Protein AF-A0A849T4W5-F1 (afdb_monomer_lite)

Foldseek 3Di:
DDDDDDDDDDDDDPPPPPPVVVVQVVVVVVLLVVVVCVVCVVVVKHWDDKADWDWDADPQGIKIWIKTWIADPPPRDIDIKIKIFDWHDDPNHTHTDDIDID

pLDDT: mean 80.93, std 19.09, range [37.25, 97.38]

Secondary structure (DSSP, 8-state):
-------------SSSSHHHHHHHHHHHHHHHHHHHHHHHHHTT-EEEEEEEEEEEEETTEEEEEEEEEEE-TTT--EEEEEEEEEEEEETTEEEEEEEEE-

Structure (mmCIF, N/CA/C/O backbone):
data_AF-A0A849T4W5-F1
#
_entry.id   AF-A0A849T4W5-F1
#
loop_
_atom_site.group_PDB
_atom_site.id
_atom_site.type_symbol
_atom_site.label_atom_id
_atom_site.label_alt_id
_atom_site.label_comp_id
_atom_site.label_asym_id
_atom_site.label_entity_id
_atom_site.label_seq_id
_atom_site.pdbx_PDB_ins_code
_atom_site.Cartn_x
_atom_site.Cartn_y
_atom_site.Cartn_z
_atom_site.occupancy
_atom_site.B_iso_or_equiv
_atom_site.auth_seq_id
_atom_site.auth_comp_id
_atom_site.auth_asym_id
_atom_site.auth_atom_id
_atom_site.pdbx_PDB_model_num
ATOM 1 N N . MET A 1 1 ? -18.693 52.689 45.942 1.00 42.19 1 MET A N 1
ATOM 2 C CA . MET A 1 1 ? -17.394 51.982 46.010 1.00 42.19 1 MET A CA 1
ATOM 3 C C . MET A 1 1 ? -17.667 50.484 46.118 1.00 42.19 1 MET A C 1
ATOM 5 O O . MET A 1 1 ? -18.182 50.063 47.143 1.00 42.19 1 MET A O 1
ATOM 9 N N . LYS A 1 2 ? -17.399 49.686 45.076 1.00 38.84 2 LYS A N 1
ATOM 10 C CA . LYS A 1 2 ? -17.381 48.213 45.160 1.00 38.84 2 LYS A CA 1
ATOM 11 C C . LYS A 1 2 ? -15.926 47.779 44.979 1.00 38.84 2 LYS A C 1
ATOM 13 O O . LYS A 1 2 ? -15.311 48.137 43.980 1.00 38.84 2 LYS A O 1
ATOM 18 N N . LYS A 1 3 ? -15.368 47.133 46.004 1.00 40.16 3 LYS A N 1
ATOM 19 C CA . LYS A 1 3 ? -13.991 46.627 46.033 1.00 40.16 3 LYS A CA 1
ATOM 20 C C . LYS A 1 3 ? -13.907 45.289 45.286 1.00 40.16 3 LYS A C 1
ATOM 22 O O . LYS A 1 3 ? -14.853 44.507 45.316 1.00 40.16 3 LYS A O 1
ATOM 27 N N . LEU A 1 4 ? -12.756 45.100 44.641 1.00 57.78 4 LEU A N 1
ATOM 28 C CA . LEU A 1 4 ? -12.182 43.869 44.075 1.00 57.78 4 LEU A CA 1
ATOM 29 C C . LEU A 1 4 ? -12.273 42.699 45.087 1.00 57.78 4 LEU A C 1
ATOM 31 O O . LEU A 1 4 ? -12.329 42.947 46.288 1.00 57.78 4 LEU A O 1
ATOM 35 N N . VAL A 1 5 ? -12.278 41.421 44.696 1.00 49.22 5 VAL A N 1
ATOM 36 C CA . VAL A 1 5 ? -11.071 40.660 44.317 1.00 49.22 5 VAL A CA 1
ATOM 37 C C . VAL A 1 5 ? -11.471 39.235 43.886 1.00 49.22 5 VAL A C 1
ATOM 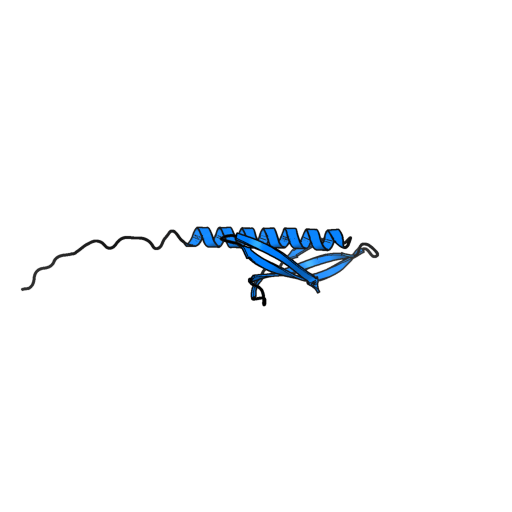39 O O . VAL A 1 5 ? -12.368 38.638 44.472 1.00 49.22 5 VAL A O 1
ATOM 42 N N . LEU A 1 6 ? -10.749 38.753 42.866 1.00 49.84 6 LEU A N 1
ATOM 43 C CA . LEU A 1 6 ? -10.422 37.381 42.448 1.00 49.84 6 LEU A CA 1
ATOM 44 C C . LEU A 1 6 ? -11.228 36.203 43.031 1.00 49.84 6 LEU A C 1
ATOM 46 O O . LEU A 1 6 ? -11.208 35.936 44.229 1.00 49.84 6 LEU A O 1
ATOM 50 N N . SER A 1 7 ? -11.683 35.329 42.133 1.00 43.44 7 SER A N 1
ATOM 51 C CA . SER A 1 7 ? -11.523 33.889 42.350 1.00 43.44 7 SER A CA 1
ATOM 52 C C . SER A 1 7 ? -10.712 33.292 41.209 1.00 43.44 7 SER A C 1
ATOM 54 O O . SER A 1 7 ? -11.088 33.329 40.040 1.00 43.44 7 SER A O 1
ATOM 56 N N . PHE A 1 8 ? -9.535 32.834 41.616 1.00 49.25 8 PHE A N 1
ATOM 57 C CA . PHE A 1 8 ? -8.627 31.936 40.928 1.00 49.25 8 PHE A CA 1
ATOM 58 C C . PHE A 1 8 ? -9.287 30.558 40.743 1.00 49.25 8 PHE A C 1
ATOM 60 O O . PHE A 1 8 ? -10.164 30.189 41.517 1.00 49.25 8 PHE A O 1
ATOM 67 N N . MET A 1 9 ? -8.744 29.782 39.801 1.00 49.94 9 MET A N 1
ATOM 68 C CA . MET A 1 9 ? -8.938 28.337 39.588 1.00 49.94 9 MET A CA 1
ATOM 69 C C . MET A 1 9 ? -10.197 27.858 38.844 1.00 49.94 9 MET A C 1
ATOM 71 O O . MET A 1 9 ? -11.203 27.478 39.428 1.00 49.94 9 MET A O 1
ATOM 75 N N . MET A 1 10 ? -10.021 27.665 37.535 1.00 45.12 10 MET A N 1
ATOM 76 C CA . MET A 1 10 ? -10.291 26.375 36.881 1.00 45.12 10 MET A CA 1
ATOM 77 C C . MET A 1 10 ? -9.158 26.156 35.864 1.00 45.12 10 MET A C 1
ATOM 79 O O . MET A 1 10 ? -9.088 26.828 34.844 1.00 45.12 10 MET A O 1
ATOM 83 N N . ILE A 1 11 ? -8.049 25.569 36.315 1.00 51.56 11 ILE A N 1
ATOM 84 C CA . ILE A 1 11 ? -7.637 24.195 35.984 1.00 51.56 11 ILE A CA 1
ATOM 85 C C . ILE A 1 11 ? -7.504 23.979 34.465 1.00 51.56 11 ILE A C 1
ATOM 87 O O . ILE A 1 11 ? -8.434 23.617 33.755 1.00 51.56 11 ILE A O 1
ATOM 91 N N . THR A 1 12 ? -6.269 24.202 34.018 1.00 52.03 12 THR A N 1
ATOM 92 C CA . THR A 1 12 ? -5.524 23.425 33.020 1.00 52.03 12 THR A CA 1
ATOM 93 C C . THR A 1 12 ? -6.057 22.011 32.767 1.00 52.03 12 THR A C 1
ATOM 95 O O . THR A 1 12 ? -5.887 21.178 33.647 1.00 52.03 12 THR A O 1
ATOM 98 N N . VAL A 1 13 ? -6.548 21.724 31.552 1.00 46.00 13 VAL A N 1
ATOM 99 C CA . VAL A 1 13 ? -6.184 20.541 30.733 1.00 46.00 13 VAL A CA 1
ATOM 100 C C . VAL A 1 13 ? -6.529 20.852 29.264 1.00 46.00 13 VAL A C 1
ATOM 102 O O . VAL A 1 13 ? -7.611 20.528 28.793 1.00 46.00 13 VAL A O 1
ATOM 105 N N . PHE A 1 14 ? -5.633 21.494 28.513 1.00 44.47 14 PHE A N 1
ATOM 106 C CA . PHE A 1 14 ? -5.768 21.577 27.044 1.00 44.47 14 PHE A CA 1
ATOM 107 C C . PHE A 1 14 ? -4.514 21.084 26.308 1.00 44.47 14 PHE A C 1
ATOM 109 O O . PHE A 1 14 ? -4.335 21.358 25.128 1.00 44.47 14 PHE A O 1
ATOM 116 N N . SER A 1 15 ? -3.645 20.332 26.994 1.00 42.88 15 SER A N 1
ATOM 117 C CA . SER A 1 15 ? -2.274 20.095 26.516 1.00 42.88 15 SER A CA 1
ATOM 118 C C . SER A 1 15 ? -1.859 18.625 26.389 1.00 42.88 15 SER A C 1
ATOM 120 O O . SER A 1 15 ? -0.677 18.371 26.196 1.00 42.88 15 SER A O 1
ATOM 122 N N . LEU A 1 16 ? -2.769 17.647 26.505 1.00 45.25 16 LEU A N 1
ATOM 123 C CA . LEU A 1 16 ? -2.380 16.222 26.514 1.00 45.25 16 LEU A CA 1
ATOM 124 C C . LEU A 1 16 ? -3.007 15.339 25.425 1.00 45.25 16 LEU A C 1
ATOM 126 O O . LEU A 1 16 ? -2.663 14.165 25.354 1.00 45.25 16 LEU A O 1
ATOM 130 N N . SER A 1 17 ? -3.862 15.855 24.5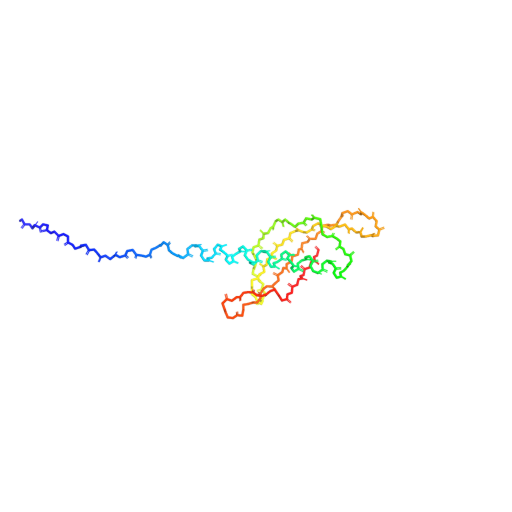40 1.00 37.25 17 SER A N 1
ATOM 131 C CA . SER A 1 17 ? -4.475 15.017 23.496 1.00 37.25 17 SER A CA 1
ATOM 132 C C . SER A 1 17 ? -3.728 15.010 22.160 1.00 37.25 17 SER A C 1
ATOM 134 O O . SER A 1 17 ? -3.878 14.055 21.410 1.00 37.25 17 SER A O 1
ATOM 136 N N . THR A 1 18 ? -2.889 15.995 21.835 1.00 47.38 18 THR A N 1
ATOM 137 C CA . THR A 1 18 ? -2.278 16.091 20.491 1.00 47.38 18 THR A CA 1
ATOM 138 C C . THR A 1 18 ? -1.235 15.011 20.182 1.00 47.38 18 THR A C 1
ATOM 140 O O . THR A 1 18 ? -1.099 14.623 19.024 1.00 47.38 18 THR A O 1
ATOM 143 N N . ASN A 1 19 ? -0.536 14.469 21.184 1.00 42.44 19 ASN A N 1
ATOM 144 C CA . ASN A 1 19 ? 0.546 13.501 20.949 1.00 42.44 19 ASN A CA 1
ATOM 145 C C . ASN A 1 19 ? 0.044 12.082 20.629 1.00 42.44 19 ASN A C 1
ATOM 147 O O . ASN A 1 19 ? 0.687 11.369 19.863 1.00 42.44 19 ASN A O 1
ATOM 151 N N . ALA A 1 20 ? -1.109 11.676 21.173 1.00 47.84 20 ALA A N 1
ATOM 152 C CA . ALA A 1 20 ? -1.658 10.335 20.953 1.00 47.84 20 ALA A CA 1
ATOM 153 C C . ALA A 1 20 ? -2.218 10.163 19.529 1.00 47.84 20 ALA A C 1
ATOM 155 O O . ALA A 1 20 ? -2.018 9.125 18.904 1.00 47.84 20 ALA A O 1
ATOM 156 N N . PHE A 1 21 ? -2.852 11.206 18.977 1.00 51.84 21 PHE A N 1
ATOM 157 C CA . PHE A 1 21 ? -3.345 11.184 17.596 1.00 51.84 21 PHE A CA 1
ATOM 158 C C . PHE A 1 21 ? -2.208 11.222 16.566 1.00 51.84 21 PHE A C 1
ATOM 160 O O . PHE A 1 21 ? -2.298 10.550 15.543 1.00 51.84 21 PHE A O 1
ATOM 167 N N . ALA A 1 22 ? -1.127 11.964 16.835 1.00 53.00 22 ALA A N 1
ATOM 168 C CA . ALA A 1 22 ? 0.029 12.021 15.938 1.00 53.00 22 ALA A CA 1
ATOM 169 C C . ALA A 1 22 ? 0.799 10.687 15.879 1.00 53.00 22 ALA A C 1
ATOM 171 O O . ALA A 1 22 ? 1.258 10.305 14.804 1.00 53.00 22 ALA A O 1
ATOM 172 N N . GLY A 1 23 ? 0.900 9.970 17.006 1.00 60.00 23 GLY A N 1
ATOM 173 C CA . GLY A 1 23 ? 1.465 8.617 17.046 1.00 60.00 23 GLY A CA 1
ATOM 174 C C . GLY A 1 23 ? 0.634 7.628 16.228 1.00 60.00 23 GLY A C 1
ATOM 175 O O . GLY A 1 23 ? 1.149 7.032 15.289 1.00 60.00 23 GLY A O 1
ATOM 176 N N . GLY A 1 24 ? -0.677 7.561 16.488 1.00 68.25 24 GLY A N 1
ATOM 177 C CA . GLY A 1 24 ? -1.562 6.620 15.792 1.00 68.25 24 GLY A CA 1
ATOM 178 C C . GLY A 1 24 ? -1.664 6.853 14.280 1.00 68.25 24 GLY A C 1
ATOM 179 O O . GLY A 1 24 ? -1.796 5.903 13.520 1.00 68.25 24 GLY A O 1
ATOM 180 N N . VAL A 1 25 ? -1.556 8.102 13.814 1.00 75.19 25 VAL A N 1
ATOM 181 C CA . VAL A 1 25 ? -1.513 8.411 12.373 1.00 75.19 25 VAL A CA 1
ATOM 182 C C . VAL A 1 25 ? -0.249 7.863 11.712 1.00 75.19 25 VAL A C 1
ATOM 184 O O . VAL A 1 25 ? -0.331 7.320 10.612 1.00 75.19 25 VAL A O 1
ATOM 187 N N . LYS A 1 26 ? 0.907 7.999 12.371 1.00 80.25 26 LYS A N 1
ATOM 188 C CA . LYS A 1 26 ? 2.174 7.477 11.857 1.00 80.25 26 LYS A CA 1
ATOM 189 C C . LYS A 1 26 ? 2.149 5.951 11.791 1.00 80.25 26 LYS A C 1
ATOM 191 O O . LYS A 1 26 ? 2.570 5.401 10.780 1.00 80.25 26 LYS A O 1
ATOM 196 N N . ASP A 1 27 ? 1.622 5.301 12.824 1.00 84.38 27 ASP A N 1
ATOM 197 C CA . ASP A 1 27 ? 1.526 3.840 12.879 1.00 84.38 27 ASP A CA 1
ATOM 198 C C . ASP A 1 27 ? 0.631 3.308 11.745 1.00 84.38 27 ASP A C 1
ATOM 200 O O . ASP A 1 27 ? 1.051 2.440 10.992 1.00 84.38 27 ASP A O 1
ATOM 204 N N . ILE A 1 28 ? -0.533 3.929 11.509 1.00 88.12 28 ILE A N 1
ATOM 205 C CA . ILE A 1 28 ? -1.427 3.556 10.397 1.00 88.12 28 ILE A CA 1
ATOM 206 C C . ILE A 1 28 ? -0.755 3.745 9.025 1.00 88.12 28 ILE A C 1
ATOM 208 O O . ILE A 1 28 ? -0.984 2.956 8.110 1.00 88.12 28 ILE A O 1
ATOM 212 N N . MET A 1 29 ? 0.064 4.788 8.850 1.00 89.56 29 MET A N 1
ATOM 213 C CA . MET A 1 29 ? 0.818 4.979 7.605 1.00 89.56 29 MET A CA 1
ATOM 214 C C . MET A 1 29 ? 1.884 3.897 7.411 1.00 89.56 29 MET A C 1
ATOM 216 O O . MET A 1 29 ? 2.012 3.383 6.304 1.00 89.56 29 MET A O 1
ATOM 220 N N . MET A 1 30 ? 2.609 3.526 8.470 1.00 90.75 30 MET A N 1
ATOM 221 C CA . MET A 1 30 ? 3.598 2.443 8.420 1.00 90.75 30 MET A CA 1
ATOM 222 C C . MET A 1 30 ? 2.934 1.094 8.115 1.00 90.75 30 MET A C 1
ATOM 224 O O . MET A 1 30 ? 3.373 0.386 7.213 1.00 90.75 30 MET A O 1
ATOM 228 N N . ASP A 1 31 ? 1.814 0.788 8.771 1.00 92.94 31 ASP A N 1
ATOM 229 C CA . ASP A 1 31 ? 1.042 -0.428 8.505 1.00 92.94 31 ASP A CA 1
ATOM 230 C C . ASP A 1 31 ? 0.494 -0.456 7.066 1.00 92.94 31 ASP A C 1
ATOM 232 O O . ASP A 1 31 ? 0.372 -1.520 6.454 1.00 92.94 31 ASP A O 1
ATOM 236 N N . ALA A 1 32 ? 0.169 0.713 6.499 1.00 94.00 32 ALA A N 1
ATOM 237 C CA . ALA A 1 32 ? -0.263 0.822 5.109 1.00 94.00 32 ALA A CA 1
ATOM 238 C C . ALA A 1 32 ? 0.884 0.516 4.136 1.00 94.00 32 ALA A C 1
ATOM 240 O O . ALA A 1 32 ? 0.671 -0.201 3.159 1.00 94.00 32 ALA A O 1
ATOM 241 N N . GLU A 1 33 ? 2.091 1.024 4.399 1.00 94.81 33 GLU A N 1
ATOM 242 C CA . GLU A 1 33 ? 3.282 0.693 3.610 1.00 94.81 33 GLU A CA 1
ATOM 243 C C . GLU A 1 33 ? 3.561 -0.810 3.633 1.00 94.81 33 GLU A C 1
ATOM 245 O O . GLU A 1 33 ? 3.691 -1.424 2.573 1.00 94.81 33 GLU A O 1
ATOM 250 N N . ASP A 1 34 ? 3.580 -1.418 4.820 1.00 94.69 34 ASP A N 1
ATOM 251 C CA . ASP A 1 34 ? 3.835 -2.851 4.986 1.00 94.69 34 ASP A CA 1
ATOM 252 C C . ASP A 1 34 ? 2.791 -3.706 4.250 1.00 94.69 34 ASP A C 1
ATOM 254 O O . ASP A 1 34 ? 3.135 -4.684 3.571 1.00 94.69 34 ASP A O 1
ATOM 258 N N . ALA A 1 35 ? 1.513 -3.317 4.317 1.00 95.19 35 ALA A N 1
ATOM 259 C CA . ALA A 1 35 ? 0.440 -3.974 3.576 1.00 95.19 35 ALA A CA 1
ATOM 260 C C . ALA A 1 35 ? 0.643 -3.872 2.052 1.00 95.19 35 ALA A C 1
ATOM 262 O O . ALA A 1 35 ? 0.496 -4.874 1.346 1.00 95.19 35 ALA A O 1
ATOM 263 N N . ILE A 1 36 ? 1.041 -2.700 1.544 1.00 96.44 36 ILE A N 1
ATOM 264 C CA . ILE A 1 36 ? 1.342 -2.473 0.121 1.00 96.44 36 ILE A CA 1
ATOM 265 C C . ILE A 1 36 ? 2.540 -3.317 -0.333 1.00 96.44 36 ILE A C 1
ATOM 267 O O . ILE A 1 36 ? 2.452 -4.006 -1.353 1.00 96.44 36 ILE A O 1
ATOM 271 N N . TYR A 1 37 ? 3.648 -3.311 0.417 1.00 95.69 37 TYR A N 1
ATOM 272 C CA . TYR A 1 37 ? 4.822 -4.133 0.105 1.00 95.69 37 TYR A CA 1
ATOM 273 C C . TYR A 1 37 ? 4.460 -5.619 0.041 1.00 95.69 37 TYR A C 1
ATOM 275 O O . TYR A 1 37 ? 4.871 -6.320 -0.889 1.00 95.69 37 TYR A O 1
ATOM 283 N N . SER A 1 38 ? 3.665 -6.099 1.001 1.00 94.31 38 SER A N 1
ATOM 284 C CA . SER A 1 38 ? 3.181 -7.481 1.038 1.00 94.31 38 SER A CA 1
ATOM 285 C C . SER A 1 38 ? 2.338 -7.826 -0.193 1.00 94.31 38 SER A C 1
ATOM 287 O O . SER A 1 38 ? 2.552 -8.874 -0.808 1.00 94.31 38 SER A O 1
ATOM 289 N N . GLU A 1 39 ? 1.425 -6.941 -0.599 1.00 95.31 39 GLU A N 1
ATOM 290 C CA . GLU A 1 39 ? 0.547 -7.160 -1.752 1.00 95.31 39 GLU A CA 1
ATOM 291 C C . GLU A 1 39 ? 1.327 -7.248 -3.072 1.00 95.31 39 GLU A C 1
ATOM 293 O O . GLU A 1 39 ? 1.164 -8.197 -3.843 1.00 95.31 39 GLU A O 1
ATOM 298 N N . PHE A 1 40 ? 2.252 -6.322 -3.328 1.00 93.69 40 PHE A N 1
ATOM 299 C CA . PHE A 1 40 ? 3.067 -6.377 -4.546 1.00 93.69 40 PHE A CA 1
ATOM 300 C C . PHE A 1 40 ? 4.066 -7.538 -4.548 1.00 93.69 40 PHE A C 1
ATOM 302 O O . PHE A 1 40 ? 4.257 -8.168 -5.592 1.00 93.69 40 PHE A O 1
ATOM 309 N N . SER A 1 41 ? 4.638 -7.878 -3.389 1.00 91.12 41 SER A N 1
ATOM 310 C CA . SER A 1 41 ? 5.540 -9.025 -3.241 1.00 91.12 41 SER A CA 1
ATOM 311 C C . SER A 1 41 ? 4.848 -10.345 -3.609 1.00 91.12 41 SER A C 1
ATOM 313 O O . SER A 1 41 ? 5.391 -11.129 -4.392 1.00 91.12 41 SER A O 1
ATOM 315 N N . LYS A 1 42 ? 3.599 -10.558 -3.160 1.00 90.75 42 LYS A N 1
ATOM 316 C CA . LYS A 1 42 ? 2.780 -11.727 -3.550 1.00 90.75 42 LYS A CA 1
ATOM 317 C C . LYS A 1 42 ? 2.532 -11.803 -5.058 1.00 90.75 42 LYS A C 1
ATOM 319 O O . LYS A 1 42 ? 2.469 -12.896 -5.614 1.00 90.75 42 LYS A O 1
ATOM 324 N N . ASN A 1 43 ? 2.429 -10.652 -5.718 1.00 87.06 43 ASN A N 1
ATOM 325 C CA . ASN A 1 43 ? 2.229 -10.535 -7.162 1.00 87.06 43 ASN A CA 1
ATOM 326 C C . ASN A 1 43 ? 3.550 -10.523 -7.967 1.00 87.06 43 ASN A C 1
ATOM 328 O O . ASN A 1 43 ? 3.537 -10.275 -9.175 1.00 87.06 43 ASN A O 1
ATOM 332 N N . GLY A 1 44 ? 4.695 -10.789 -7.324 1.00 88.69 44 GLY A N 1
ATOM 333 C CA . GLY A 1 44 ? 6.007 -10.881 -7.975 1.00 88.69 44 GLY A CA 1
ATOM 334 C C . GLY A 1 44 ? 6.565 -9.540 -8.460 1.00 88.69 44 GLY A C 1
ATOM 335 O O . GLY A 1 44 ? 7.401 -9.510 -9.364 1.00 88.69 44 GLY A O 1
ATOM 336 N N . ARG A 1 45 ? 6.089 -8.426 -7.898 1.00 89.31 45 ARG A N 1
ATOM 337 C CA . ARG A 1 45 ? 6.491 -7.064 -8.265 1.00 89.31 45 ARG A CA 1
ATOM 338 C C . ARG A 1 45 ? 7.325 -6.451 -7.148 1.00 89.31 45 ARG A C 1
ATOM 340 O O . ARG A 1 45 ? 6.970 -6.546 -5.977 1.00 89.31 45 ARG A O 1
ATOM 347 N N . GLN A 1 46 ? 8.420 -5.799 -7.523 1.00 91.00 46 GLN A N 1
ATOM 348 C CA . GLN A 1 46 ? 9.242 -5.029 -6.594 1.00 91.00 46 GLN A CA 1
ATOM 349 C C . GLN A 1 46 ? 8.703 -3.599 -6.515 1.00 91.00 46 GLN A C 1
ATOM 351 O O . GLN A 1 46 ? 8.526 -2.960 -7.554 1.00 91.00 46 GLN A O 1
ATOM 356 N N . VAL A 1 47 ? 8.446 -3.124 -5.296 1.00 94.62 47 VAL A N 1
ATOM 357 C CA . VAL A 1 47 ? 8.106 -1.726 -5.001 1.00 94.62 47 VAL A CA 1
ATOM 358 C C . VAL A 1 47 ? 9.398 -0.919 -4.908 1.00 94.62 47 VAL A C 1
ATOM 360 O O . VAL A 1 47 ? 10.314 -1.307 -4.187 1.00 94.62 47 VAL A O 1
ATOM 363 N N . GLU A 1 48 ? 9.464 0.189 -5.639 1.00 94.88 48 GLU A N 1
ATOM 364 C CA . GLU A 1 48 ? 10.602 1.115 -5.643 1.00 94.88 48 GLU A CA 1
ATOM 365 C C . GLU A 1 48 ? 10.349 2.323 -4.744 1.00 94.88 48 GLU A C 1
ATOM 367 O O . GLU A 1 48 ? 11.254 2.789 -4.052 1.00 94.88 48 GLU A O 1
ATOM 372 N N . SER A 1 49 ? 9.122 2.845 -4.758 1.00 95.00 49 SER A N 1
ATOM 373 C CA . SER A 1 49 ? 8.744 4.005 -3.961 1.00 95.00 49 SER A CA 1
ATOM 374 C C . SER A 1 49 ? 7.257 3.972 -3.614 1.00 95.00 49 SER A C 1
ATOM 376 O O . SER A 1 49 ? 6.435 3.441 -4.364 1.00 95.00 49 SER A O 1
ATOM 378 N N . ILE A 1 50 ? 6.919 4.545 -2.460 1.00 95.88 50 ILE A N 1
ATOM 379 C CA . ILE A 1 50 ? 5.547 4.830 -2.047 1.00 95.88 50 ILE A CA 1
ATOM 380 C C . ILE A 1 50 ? 5.513 6.304 -1.633 1.00 95.88 50 ILE A C 1
ATOM 382 O O . ILE A 1 50 ? 6.361 6.774 -0.873 1.00 95.88 50 ILE A O 1
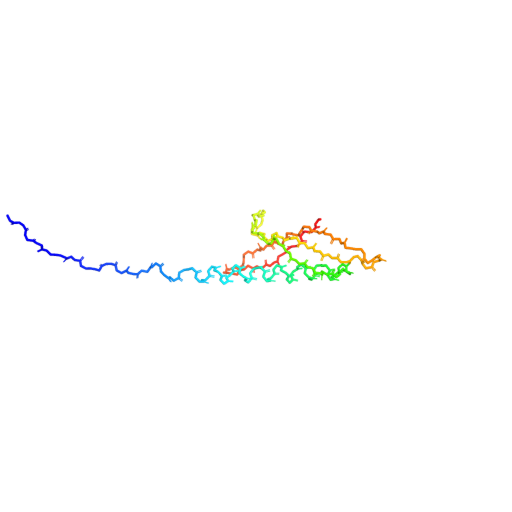ATOM 386 N N . THR A 1 51 ? 4.585 7.069 -2.200 1.00 94.75 51 THR A N 1
ATOM 387 C CA . THR A 1 51 ? 4.500 8.526 -2.040 1.00 94.75 51 THR A CA 1
ATOM 388 C C . THR A 1 51 ? 3.042 8.987 -1.938 1.00 94.75 51 THR A C 1
ATOM 390 O O . THR A 1 51 ? 2.110 8.191 -2.036 1.00 94.75 51 THR A O 1
ATOM 393 N N . ASN A 1 52 ? 2.822 10.288 -1.719 1.00 93.69 52 ASN A N 1
ATOM 394 C CA . ASN A 1 52 ? 1.495 10.924 -1.749 1.00 93.69 52 ASN A CA 1
ATOM 395 C C . ASN A 1 52 ? 0.443 10.312 -0.802 1.00 93.69 52 ASN A C 1
ATOM 397 O O . ASN A 1 52 ? -0.735 10.192 -1.148 1.00 93.69 52 ASN A O 1
ATOM 401 N N . TYR A 1 53 ? 0.854 9.974 0.421 1.00 92.19 53 TYR A N 1
ATOM 402 C CA . TYR A 1 53 ? -0.054 9.470 1.450 1.00 92.19 53 TYR A CA 1
ATOM 403 C C . TYR A 1 53 ? -1.171 10.460 1.770 1.00 92.19 53 TYR A C 1
ATOM 405 O O . TYR A 1 53 ? -0.939 11.640 2.041 1.00 92.19 53 TYR A O 1
ATOM 413 N N . SER A 1 54 ? -2.398 9.958 1.812 1.00 93.12 54 SER A N 1
ATOM 414 C CA . SER A 1 54 ? -3.562 10.716 2.256 1.00 93.12 54 SER A CA 1
ATOM 415 C C . SER A 1 54 ? -4.594 9.803 2.903 1.00 93.12 54 SER A C 1
ATOM 417 O O . SER A 1 54 ? -4.805 8.670 2.476 1.00 93.12 54 SER A O 1
ATOM 419 N N . PHE A 1 55 ? -5.266 10.301 3.937 1.00 91.88 55 PHE A N 1
ATOM 420 C CA . PHE A 1 55 ? -6.412 9.602 4.505 1.00 91.88 55 PHE A CA 1
ATOM 421 C C . PHE A 1 55 ? -7.640 9.806 3.625 1.00 91.88 55 PHE A C 1
ATOM 423 O O . PHE A 1 55 ? -7.920 10.910 3.159 1.00 91.88 55 PHE A O 1
ATOM 430 N N . THR A 1 56 ? -8.404 8.739 3.442 1.00 91.50 56 THR A N 1
ATOM 431 C CA . THR A 1 56 ? -9.675 8.746 2.726 1.00 91.50 56 THR A CA 1
ATOM 432 C C . THR A 1 56 ? -10.730 7.989 3.523 1.00 91.50 56 THR A C 1
ATOM 434 O O . THR A 1 56 ? -10.419 7.133 4.345 1.00 91.50 56 THR A O 1
ATOM 437 N N . SER A 1 57 ? -12.001 8.316 3.313 1.00 88.19 57 SER A N 1
ATOM 438 C CA . SER A 1 57 ? -13.110 7.550 3.889 1.00 88.19 57 SER A CA 1
ATOM 439 C C . SER A 1 57 ? -13.513 6.442 2.922 1.00 88.19 57 SER A C 1
ATOM 441 O O . SER A 1 57 ? -13.726 6.700 1.738 1.00 88.19 57 SER A O 1
ATOM 443 N N . VAL A 1 58 ? -13.653 5.217 3.424 1.00 87.50 58 VAL A N 1
ATOM 444 C CA . VAL A 1 58 ? -14.127 4.057 2.655 1.00 87.50 58 VAL A CA 1
ATOM 445 C C . VAL A 1 58 ? -15.356 3.460 3.336 1.00 87.50 58 VAL A C 1
ATOM 447 O O . VAL A 1 58 ? -15.638 3.751 4.495 1.00 87.50 58 VAL A O 1
ATOM 450 N N . LYS A 1 59 ? -16.132 2.635 2.621 1.00 80.06 59 LYS A N 1
ATOM 451 C CA . LYS A 1 59 ? -17.426 2.126 3.124 1.00 80.06 59 LYS A CA 1
ATOM 452 C C . LYS A 1 59 ? -17.325 1.416 4.483 1.00 80.06 59 LYS A C 1
ATOM 454 O O . LYS A 1 59 ? -18.284 1.448 5.245 1.00 80.06 59 LYS A O 1
ATOM 459 N N . SER A 1 60 ? -16.195 0.772 4.761 1.00 74.75 60 SER A N 1
ATOM 460 C CA . SER A 1 60 ? -15.939 -0.053 5.947 1.00 74.75 60 SER A CA 1
ATOM 461 C C . SER A 1 60 ? -15.092 0.633 7.027 1.00 74.75 60 SER A C 1
ATOM 463 O O . SER A 1 60 ? -14.849 0.020 8.064 1.00 74.75 60 SER A O 1
ATOM 465 N N . GLY A 1 61 ? -14.657 1.884 6.832 1.00 82.81 61 GLY A N 1
ATOM 466 C CA . GLY A 1 61 ? -13.800 2.567 7.800 1.00 82.81 61 GLY A CA 1
ATOM 467 C C . GLY A 1 61 ? -12.919 3.653 7.190 1.00 82.81 61 GLY A C 1
ATOM 468 O O . GLY A 1 61 ? -13.370 4.485 6.399 1.00 82.81 61 GLY A O 1
ATOM 469 N N . ILE A 1 62 ? -11.651 3.652 7.594 1.00 89.75 62 ILE A N 1
ATOM 470 C CA . ILE A 1 62 ? -10.642 4.611 7.141 1.00 89.75 62 ILE A CA 1
ATOM 471 C C . ILE A 1 62 ? -9.766 3.917 6.103 1.00 89.75 62 ILE A C 1
ATOM 473 O O 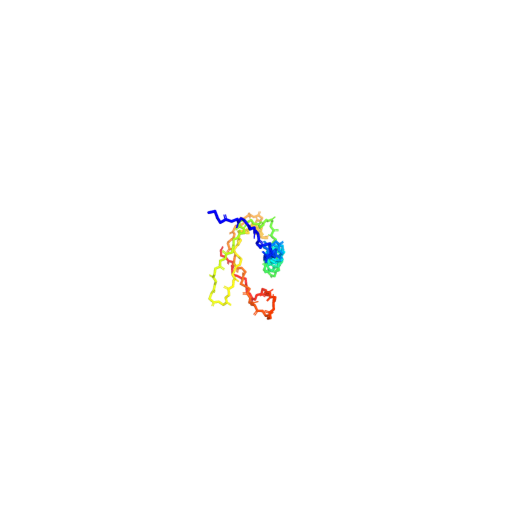. ILE A 1 62 ? -9.388 2.764 6.278 1.00 89.75 62 ILE A O 1
ATOM 477 N N . GLY A 1 63 ? -9.455 4.615 5.020 1.00 92.75 63 GLY A N 1
ATOM 478 C CA . GLY A 1 63 ? -8.474 4.188 4.038 1.00 92.75 63 GLY A CA 1
ATOM 479 C C . GLY A 1 63 ? -7.237 5.076 4.080 1.00 92.75 63 GLY A C 1
ATOM 480 O O . GLY A 1 63 ? -7.340 6.280 4.324 1.00 92.75 63 GLY A O 1
ATOM 481 N N . VAL A 1 64 ? -6.078 4.499 3.786 1.00 95.62 64 VAL A N 1
ATOM 482 C CA . VAL A 1 64 ? -4.869 5.245 3.429 1.00 95.62 64 VAL A CA 1
ATOM 483 C C . VAL A 1 64 ? -4.650 5.074 1.938 1.00 95.62 64 VAL A C 1
ATOM 485 O O . VAL A 1 64 ? -4.456 3.962 1.454 1.00 95.62 64 VAL A O 1
ATOM 488 N N . LYS A 1 65 ? -4.715 6.180 1.203 1.00 96.31 65 LYS A N 1
ATOM 489 C CA . LYS A 1 65 ? -4.383 6.242 -0.215 1.00 96.31 65 LYS A CA 1
ATOM 490 C C . LYS A 1 65 ? -2.910 6.610 -0.369 1.00 96.31 65 LYS A C 1
ATOM 492 O O . LYS A 1 65 ? -2.475 7.572 0.260 1.00 96.31 65 LYS A O 1
ATOM 497 N N . ALA A 1 66 ? -2.188 5.901 -1.228 1.00 97.25 66 ALA A N 1
ATOM 498 C CA . ALA A 1 66 ? -0.809 6.204 -1.594 1.00 97.25 66 ALA A CA 1
ATOM 499 C C . ALA A 1 66 ? -0.558 5.898 -3.076 1.00 97.25 66 ALA A C 1
ATOM 501 O O . ALA A 1 66 ? -1.213 5.032 -3.660 1.00 97.25 66 ALA A O 1
ATOM 502 N N . ASP A 1 67 ? 0.398 6.601 -3.673 1.00 97.19 67 ASP A N 1
ATOM 503 C CA . ASP A 1 67 ? 0.892 6.310 -5.016 1.00 97.19 67 ASP A CA 1
ATOM 504 C C . ASP A 1 67 ? 2.141 5.431 -4.906 1.00 97.19 67 ASP A C 1
ATOM 506 O O . ASP A 1 67 ? 3.047 5.721 -4.126 1.00 97.19 67 ASP A O 1
ATOM 510 N N . VAL A 1 68 ? 2.183 4.347 -5.674 1.00 97.38 68 VAL A N 1
ATOM 511 C CA . VAL A 1 68 ? 3.209 3.305 -5.595 1.00 97.38 68 VAL A CA 1
ATOM 512 C C . VAL A 1 68 ? 3.887 3.155 -6.945 1.00 97.38 68 VAL A C 1
ATOM 514 O O . VAL A 1 68 ? 3.226 2.948 -7.962 1.00 97.38 68 VAL A O 1
ATOM 517 N N . GLU A 1 69 ? 5.212 3.197 -6.965 1.00 96.94 69 GLU A N 1
ATOM 518 C CA . GLU A 1 69 ? 6.000 2.855 -8.143 1.00 96.94 69 GLU A CA 1
ATOM 519 C C . GLU A 1 69 ? 6.589 1.459 -7.988 1.00 96.94 69 GLU A C 1
ATOM 521 O O . GLU A 1 69 ? 7.137 1.090 -6.950 1.00 96.94 69 GLU A O 1
ATOM 526 N N . THR A 1 70 ? 6.485 0.668 -9.049 1.00 95.50 70 THR A N 1
ATOM 527 C CA . THR A 1 70 ? 7.001 -0.700 -9.110 1.00 95.50 70 THR A CA 1
ATOM 528 C C . THR A 1 70 ? 7.817 -0.909 -10.373 1.00 95.50 70 THR A C 1
ATOM 530 O O . THR A 1 70 ? 7.644 -0.190 -11.357 1.00 95.50 70 THR A O 1
ATOM 533 N N . ILE A 1 71 ? 8.650 -1.945 -10.394 1.00 90.94 71 ILE A N 1
ATOM 534 C CA . ILE A 1 71 ? 9.303 -2.414 -11.620 1.00 90.94 71 ILE A CA 1
ATOM 535 C C . ILE A 1 71 ? 8.585 -3.663 -12.122 1.00 90.94 71 ILE A C 1
ATOM 537 O O . ILE A 1 71 ? 8.423 -4.643 -11.392 1.00 90.94 71 ILE A O 1
ATOM 541 N N . ASN A 1 72 ? 8.185 -3.659 -13.397 1.00 84.56 72 ASN A N 1
ATOM 542 C CA . ASN A 1 72 ? 7.670 -4.865 -14.033 1.00 84.56 72 ASN A CA 1
ATOM 543 C C . ASN A 1 72 ? 8.806 -5.903 -14.171 1.00 84.56 72 ASN A C 1
ATOM 545 O O . ASN A 1 72 ? 9.814 -5.623 -14.832 1.00 84.56 72 ASN A O 1
ATOM 549 N N . PRO A 1 73 ? 8.658 -7.113 -13.602 1.00 85.19 73 PRO A N 1
ATOM 550 C CA . PRO A 1 73 ? 9.718 -8.118 -13.616 1.00 85.19 73 PRO A CA 1
ATOM 551 C C . PRO A 1 73 ? 10.057 -8.630 -15.025 1.00 85.19 73 PRO A C 1
ATOM 553 O O . PRO A 1 73 ? 11.164 -9.113 -15.241 1.00 85.19 73 PRO A O 1
ATOM 556 N N . GLN A 1 74 ? 9.143 -8.514 -15.995 1.00 86.44 74 GLN A N 1
ATOM 557 C CA . GLN A 1 74 ? 9.320 -9.060 -17.345 1.00 86.44 74 GLN A CA 1
ATOM 558 C C . GLN A 1 74 ? 10.161 -8.1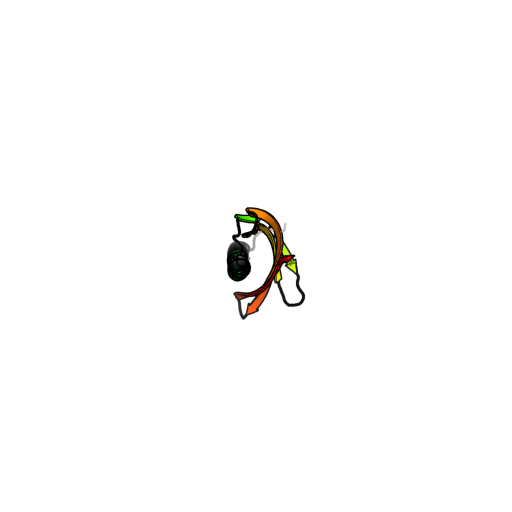63 -18.256 1.00 86.44 74 GLN A C 1
ATOM 560 O O . GLN A 1 74 ? 10.946 -8.664 -19.056 1.00 86.44 74 GLN A O 1
ATOM 565 N N . ASN A 1 75 ? 9.988 -6.842 -18.166 1.00 89.88 75 ASN A N 1
ATOM 566 C CA . ASN A 1 75 ? 10.611 -5.884 -19.089 1.00 89.88 75 ASN A CA 1
ATOM 567 C C . ASN A 1 75 ? 11.397 -4.763 -18.389 1.00 89.88 75 ASN A C 1
ATOM 569 O O . ASN A 1 75 ? 11.931 -3.891 -19.069 1.00 89.88 75 ASN A O 1
ATOM 573 N N . ARG A 1 76 ? 11.482 -4.790 -17.050 1.00 88.62 76 ARG A N 1
ATOM 574 C CA . ARG A 1 76 ? 12.189 -3.807 -16.209 1.00 88.62 76 ARG A CA 1
ATOM 575 C C . ARG A 1 76 ? 11.664 -2.371 -16.337 1.00 88.62 76 ARG A C 1
ATOM 577 O O . ARG A 1 76 ? 12.349 -1.441 -15.923 1.00 88.62 76 ARG A O 1
ATOM 584 N N . TYR A 1 77 ? 10.463 -2.181 -16.883 1.00 91.19 77 TYR A N 1
ATOM 585 C CA . TYR A 1 77 ? 9.871 -0.858 -17.045 1.00 91.19 77 TYR A CA 1
ATOM 586 C C . TYR A 1 77 ? 9.135 -0.420 -15.764 1.00 91.19 77 TYR A C 1
ATOM 588 O O . TYR A 1 77 ? 8.432 -1.251 -15.170 1.00 91.19 77 TYR A O 1
ATOM 596 N N . PRO A 1 78 ? 9.258 0.854 -15.340 1.00 92.50 78 PRO A N 1
ATOM 597 C CA . PRO A 1 78 ? 8.504 1.385 -14.208 1.00 92.50 78 PRO A CA 1
ATOM 598 C C . PRO A 1 78 ? 6.991 1.361 -14.455 1.00 92.50 78 PRO A C 1
ATOM 600 O O . PRO A 1 78 ? 6.521 1.667 -15.552 1.00 92.50 78 PRO A O 1
ATOM 603 N N . GLN A 1 79 ? 6.217 1.016 -13.430 1.00 94.12 79 GLN A N 1
ATOM 604 C CA . GLN A 1 79 ? 4.759 1.090 -13.433 1.00 94.12 79 GLN A CA 1
ATOM 605 C C . GLN A 1 79 ? 4.278 1.789 -12.169 1.00 94.12 79 GLN A C 1
ATOM 607 O O . GLN A 1 79 ? 4.672 1.407 -11.066 1.00 94.12 79 GLN A O 1
ATOM 612 N N . SER A 1 80 ? 3.411 2.777 -12.352 1.00 95.69 80 SER A N 1
ATOM 613 C CA . SER A 1 80 ? 2.780 3.528 -11.273 1.00 95.69 80 SER A CA 1
ATOM 614 C C . SER A 1 80 ? 1.397 2.961 -10.977 1.00 95.69 80 SER A C 1
ATOM 616 O O . SER A 1 80 ? 0.677 2.577 -11.899 1.00 95.69 80 SER A O 1
ATOM 618 N N . TRP A 1 81 ? 1.044 2.946 -9.700 1.00 96.50 81 TRP A N 1
ATOM 619 C CA . TRP A 1 81 ? -0.223 2.466 -9.172 1.00 96.50 81 TRP A CA 1
ATOM 620 C C . TRP A 1 81 ? -0.741 3.463 -8.150 1.00 96.50 81 TRP A C 1
ATOM 622 O O . TRP A 1 81 ? 0.038 4.085 -7.432 1.00 96.50 81 TRP A O 1
ATOM 632 N N . THR A 1 82 ? -2.052 3.563 -8.024 1.00 97.19 82 THR A N 1
ATOM 633 C CA . THR A 1 82 ? -2.678 4.210 -6.876 1.00 97.19 82 THR A CA 1
ATOM 634 C C . THR A 1 82 ? -3.310 3.128 -6.015 1.00 97.1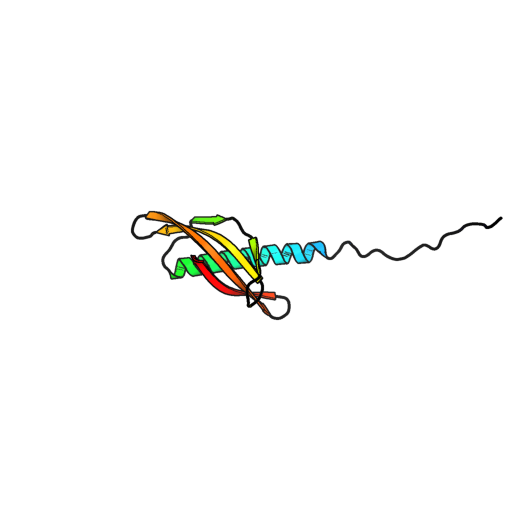9 82 THR A C 1
ATOM 636 O O . THR A 1 82 ? -4.234 2.440 -6.451 1.00 97.19 82 THR A O 1
ATOM 639 N N . CYS A 1 83 ? -2.824 2.994 -4.785 1.00 96.75 83 CYS A N 1
ATOM 640 C CA . CYS A 1 83 ? -3.282 2.000 -3.826 1.00 96.75 83 CYS A CA 1
ATOM 641 C C . CYS A 1 83 ? -4.118 2.636 -2.719 1.00 96.75 83 CYS A C 1
ATOM 643 O O . CYS A 1 83 ? -3.834 3.744 -2.261 1.00 96.75 83 CYS A O 1
ATOM 645 N N . VAL A 1 84 ? -5.141 1.916 -2.267 1.00 96.75 84 VAL A N 1
ATOM 646 C CA . VAL A 1 84 ? -5.935 2.246 -1.086 1.00 96.75 84 VAL A CA 1
ATOM 647 C C . VAL A 1 84 ? -5.895 1.060 -0.134 1.00 96.75 84 VAL A C 1
ATOM 649 O O . VAL A 1 84 ? -6.444 0.002 -0.432 1.00 96.75 84 VAL A O 1
ATOM 652 N N . VAL A 1 85 ? -5.266 1.256 1.022 1.00 96.44 85 VAL A N 1
ATOM 653 C CA . VAL A 1 85 ? -5.274 0.288 2.121 1.00 96.44 85 VAL A CA 1
ATOM 654 C C . VAL A 1 85 ? -6.451 0.606 3.024 1.00 96.44 85 VAL A C 1
ATOM 656 O O . VAL A 1 85 ? -6.528 1.700 3.583 1.00 96.44 85 VAL A O 1
ATOM 659 N N . THR A 1 86 ? -7.383 -0.329 3.154 1.00 95.56 86 THR A N 1
ATOM 660 C CA . THR A 1 86 ? -8.548 -0.188 4.027 1.00 95.56 86 THR A CA 1
ATOM 661 C C . THR A 1 86 ? -8.219 -0.707 5.414 1.00 95.56 86 THR A C 1
ATOM 663 O O . THR A 1 86 ? -7.759 -1.837 5.562 1.00 95.56 86 THR A O 1
ATOM 666 N N . PHE A 1 87 ? -8.518 0.096 6.430 1.00 92.25 87 PHE A N 1
ATOM 667 C CA . PHE A 1 87 ? -8.369 -0.261 7.830 1.00 92.25 87 PHE A CA 1
ATOM 668 C C . PHE A 1 87 ? -9.728 -0.431 8.496 1.00 92.25 87 PHE A C 1
ATOM 670 O O . PHE A 1 87 ? -10.622 0.414 8.364 1.00 92.25 87 PHE A O 1
ATOM 677 N N . GLN A 1 88 ? -9.855 -1.497 9.278 1.00 89.44 88 GLN A N 1
ATOM 678 C CA . GLN A 1 88 ? -10.981 -1.706 10.173 1.00 89.44 88 GLN A CA 1
ATOM 679 C C . GLN A 1 88 ? -10.549 -1.443 11.613 1.00 89.44 88 GLN A C 1
ATOM 681 O O . GLN A 1 88 ? -9.446 -1.795 12.027 1.00 89.44 88 GLN A O 1
ATOM 686 N N . LYS A 1 89 ? -11.422 -0.792 12.382 1.00 84.06 89 LYS A N 1
ATOM 687 C CA . LYS A 1 89 ? -11.184 -0.548 13.802 1.00 84.06 89 LYS A CA 1
ATOM 688 C C . LYS A 1 89 ? -11.592 -1.775 14.614 1.00 84.06 89 LYS A C 1
ATOM 690 O O . LYS A 1 89 ? -12.762 -2.154 14.589 1.00 84.06 89 LYS A O 1
ATOM 695 N N . GLU A 1 90 ? -10.662 -2.324 15.387 1.00 83.75 90 GLU A N 1
ATOM 696 C CA . GLU A 1 90 ? -10.923 -3.366 16.382 1.00 83.75 90 GLU A CA 1
ATOM 697 C C . GLU A 1 90 ? -10.479 -2.865 17.762 1.00 83.75 90 GLU A C 1
ATOM 699 O O . GLU A 1 90 ? -9.296 -2.661 18.034 1.00 83.75 90 GLU A O 1
ATOM 704 N N . GLY A 1 91 ? -11.449 -2.604 18.644 1.00 83.69 91 GLY A N 1
ATOM 705 C CA . GLY A 1 91 ? -11.179 -1.974 19.938 1.00 83.69 91 GLY A CA 1
ATOM 706 C C . GLY A 1 91 ? -10.639 -0.549 19.778 1.00 83.69 91 GLY A C 1
ATOM 707 O O . GLY A 1 91 ? -11.326 0.321 19.240 1.00 83.69 91 GLY A O 1
ATOM 708 N N . GLU A 1 92 ? -9.421 -0.302 20.264 1.00 76.81 92 GLU A N 1
ATOM 709 C CA . GLU A 1 92 ? -8.723 0.988 20.139 1.00 76.81 92 GLU A CA 1
ATOM 710 C C . GLU A 1 92 ? -7.710 1.027 18.982 1.00 76.81 92 GLU A C 1
ATOM 712 O O . GLU A 1 92 ? -7.147 2.085 18.705 1.00 76.81 92 GLU A O 1
ATOM 717 N N . SER A 1 93 ? -7.525 -0.088 18.272 1.00 79.81 93 SER A N 1
ATOM 718 C CA . SER A 1 93 ? -6.530 -0.242 17.208 1.00 79.81 93 SER A CA 1
ATOM 719 C C . SER A 1 93 ? -7.178 -0.287 15.822 1.00 79.81 93 SER A C 1
ATOM 721 O O . SER A 1 93 ? -8.366 -0.583 15.677 1.00 79.81 93 SER A O 1
ATOM 723 N N . TYR A 1 94 ? -6.388 0.020 14.795 1.00 83.69 94 TYR A N 1
ATOM 724 C CA . TYR A 1 94 ? -6.769 -0.111 13.391 1.00 83.69 94 TYR A CA 1
ATOM 725 C C . TYR A 1 94 ? -5.939 -1.224 12.764 1.00 83.69 94 TYR A C 1
ATOM 727 O O . TYR A 1 94 ? -4.735 -1.273 12.985 1.00 83.69 94 TYR A O 1
ATOM 735 N N . PHE A 1 95 ? -6.575 -2.089 11.982 1.00 87.44 95 PHE A N 1
ATOM 736 C CA . PHE A 1 95 ? -5.910 -3.199 11.308 1.00 87.44 95 PHE A CA 1
ATOM 737 C C . PHE A 1 95 ? -6.173 -3.135 9.803 1.00 87.44 95 PHE A C 1
ATOM 739 O O . PHE A 1 95 ? -7.325 -2.906 9.413 1.00 87.44 95 PHE A O 1
ATOM 746 N N . PRO A 1 96 ? -5.146 -3.312 8.953 1.00 91.94 96 PRO A N 1
ATOM 747 C CA . PRO A 1 96 ? -5.334 -3.358 7.510 1.00 91.94 96 PRO A CA 1
ATOM 748 C C . PRO A 1 96 ? -6.092 -4.637 7.138 1.00 91.94 96 PRO A C 1
ATOM 750 O O . PRO A 1 96 ? -5.711 -5.735 7.539 1.00 91.94 96 PRO A O 1
ATOM 753 N N . VAL A 1 97 ? -7.177 -4.498 6.378 1.00 93.19 97 VAL A N 1
ATOM 754 C CA . VAL A 1 97 ? -8.051 -5.619 5.982 1.00 93.19 97 VAL A CA 1
ATOM 755 C C . VAL A 1 97 ? -8.085 -5.858 4.478 1.00 93.19 97 VAL A C 1
ATOM 757 O O . VAL A 1 97 ? -8.436 -6.954 4.052 1.00 93.19 97 VAL A O 1
ATOM 760 N N . ASP A 1 98 ? -7.740 -4.850 3.676 1.00 94.19 98 ASP A N 1
ATOM 761 C CA . ASP A 1 98 ? -7.789 -4.933 2.217 1.00 94.19 98 ASP A CA 1
ATOM 762 C C . ASP A 1 98 ? -6.832 -3.924 1.569 1.00 94.19 98 ASP A C 1
ATOM 764 O O . ASP A 1 98 ? -6.603 -2.845 2.124 1.00 94.19 98 ASP A O 1
ATOM 768 N N . VAL A 1 99 ? -6.299 -4.265 0.394 1.00 95.50 99 VAL A N 1
ATOM 769 C CA . VAL A 1 99 ? -5.410 -3.414 -0.411 1.00 95.50 99 VAL A CA 1
ATOM 770 C C . VAL A 1 99 ? -5.902 -3.428 -1.860 1.00 95.50 99 VAL A C 1
ATOM 772 O O . VAL A 1 99 ? -5.761 -4.429 -2.556 1.00 95.50 99 VAL A O 1
ATOM 775 N N . ASP A 1 100 ? -6.461 -2.310 -2.328 1.00 95.12 100 ASP A N 1
ATOM 776 C CA . ASP A 1 100 ? -6.930 -2.145 -3.715 1.00 95.12 100 ASP A CA 1
ATOM 777 C C . ASP A 1 100 ? -5.975 -1.217 -4.477 1.00 95.12 100 ASP A C 1
ATOM 779 O O . ASP A 1 100 ? -5.861 -0.039 -4.135 1.00 95.12 100 ASP A O 1
ATOM 783 N N . CYS A 1 101 ? -5.293 -1.734 -5.502 1.00 94.38 101 CYS A N 1
ATOM 784 C CA . CYS A 1 101 ? -4.322 -1.001 -6.320 1.00 94.38 101 CYS A CA 1
ATOM 785 C C . CYS A 1 101 ? -4.750 -0.970 -7.793 1.00 94.38 101 CYS A C 1
ATOM 787 O O . CYS A 1 101 ? -5.102 -2.006 -8.361 1.00 94.38 101 CYS A O 1
ATOM 789 N N . LYS A 1 102 ? -4.694 0.212 -8.419 1.00 92.75 102 LYS A N 1
ATOM 790 C CA . LYS A 1 102 ? -5.125 0.449 -9.811 1.00 92.75 102 LYS A CA 1
ATOM 791 C C . LYS A 1 102 ? -4.119 1.253 -10.612 1.00 92.75 102 LYS A C 1
ATOM 793 O O . LYS A 1 102 ? -3.415 2.082 -9.992 1.00 92.75 102 LYS A O 1
#

Radius of gyration: 22.32 Å; chains: 1; bounding box: 30×64×65 Å

Sequence (102 aa):
MKKLVLSFMMITVFSLSTNAFAGGVKDIMMDAEDAIYSEFSKNGRQVESITNYSFTSVKSGIGVKADVETINPQNRYPQSWTCVVTFQKEGESYFPVDVDCK